Protein AF-W4VEK9-F1 (afdb_monomer_lite)

Radius of gyration: 17.85 Å; chains: 1; bounding box: 42×26×51 Å

Structure (mmCIF, N/CA/C/O backbone):
data_AF-W4VEK9-F1
#
_entry.id   AF-W4VEK9-F1
#
loop_
_atom_site.group_PDB
_atom_site.id
_atom_site.type_symbol
_atom_site.label_atom_id
_atom_site.label_alt_id
_atom_site.label_comp_id
_atom_site.label_asym_id
_atom_site.label_entity_id
_atom_site.label_seq_id
_atom_site.pdbx_PDB_ins_code
_atom_site.Cartn_x
_atom_site.Cartn_y
_atom_site.Cartn_z
_atom_site.occupancy
_atom_site.B_iso_or_equiv
_atom_site.auth_seq_id
_atom_site.auth_comp_id
_atom_site.auth_asym_id
_atom_site.auth_atom_id
_atom_site.pdbx_PDB_model_num
ATOM 1 N N . MET A 1 1 ? -4.826 -11.652 -4.656 1.00 59.34 1 MET A N 1
ATOM 2 C CA . MET A 1 1 ? -4.576 -12.427 -5.890 1.00 59.34 1 MET A CA 1
ATOM 3 C C . MET A 1 1 ? -4.702 -11.550 -7.127 1.00 59.34 1 MET A C 1
ATOM 5 O O . MET A 1 1 ? -3.671 -11.302 -7.725 1.00 59.34 1 MET A O 1
ATOM 9 N N . LEU A 1 2 ? -5.866 -10.954 -7.422 1.00 67.44 2 LEU A N 1
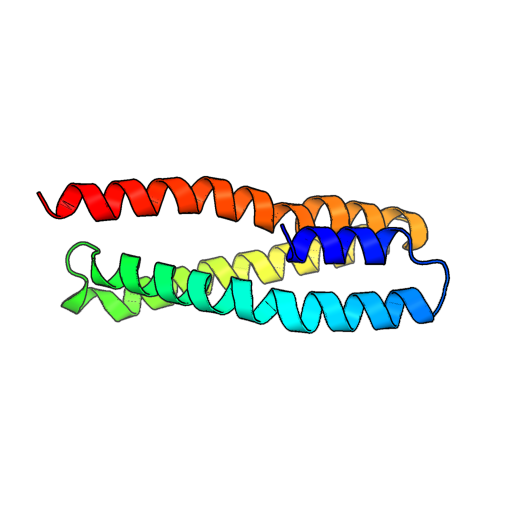ATOM 10 C CA . LEU A 1 2 ? -6.048 -10.050 -8.579 1.00 67.44 2 LEU A CA 1
ATOM 11 C C . LEU A 1 2 ? -5.032 -8.888 -8.661 1.00 67.44 2 LEU A C 1
ATOM 13 O O . LEU A 1 2 ? -4.458 -8.649 -9.716 1.00 67.44 2 LEU A O 1
ATOM 17 N N . LEU A 1 3 ? -4.740 -8.213 -7.541 1.00 65.69 3 LEU A N 1
ATOM 18 C CA . LEU A 1 3 ? -3.732 -7.140 -7.506 1.00 65.69 3 LEU A CA 1
ATOM 19 C C . LEU A 1 3 ? -2.313 -7.626 -7.835 1.00 65.69 3 LEU A C 1
ATOM 21 O O . LEU A 1 3 ? -1.573 -6.945 -8.535 1.00 65.69 3 LEU A O 1
ATOM 25 N N . TYR A 1 4 ? -1.942 -8.816 -7.357 1.00 71.44 4 TYR A N 1
ATOM 26 C CA . TYR A 1 4 ? -0.627 -9.397 -7.631 1.00 71.44 4 TYR A CA 1
ATOM 27 C C . TYR A 1 4 ? -0.517 -9.850 -9.094 1.00 71.44 4 TYR A C 1
ATOM 29 O O . TYR A 1 4 ? 0.529 -9.689 -9.712 1.00 71.44 4 TYR A O 1
ATOM 37 N N . THR A 1 5 ? -1.619 -10.319 -9.691 1.00 68.88 5 THR A N 1
ATOM 38 C CA . THR A 1 5 ? -1.702 -10.591 -11.133 1.00 68.88 5 THR A CA 1
ATOM 39 C C . THR A 1 5 ? -1.449 -9.332 -11.965 1.00 68.88 5 THR A C 1
ATOM 41 O O . THR A 1 5 ? -0.701 -9.396 -12.935 1.00 68.88 5 THR A O 1
ATOM 44 N N . GLY A 1 6 ? -1.991 -8.176 -11.564 1.00 68.62 6 GLY A N 1
ATOM 45 C CA . GLY A 1 6 ? -1.682 -6.893 -12.208 1.00 68.62 6 GLY A CA 1
ATOM 46 C C . GLY A 1 6 ? -0.186 -6.562 -12.162 1.00 68.62 6 GLY A C 1
ATOM 47 O O . GLY A 1 6 ? 0.410 -6.239 -13.185 1.00 68.62 6 GLY A O 1
ATOM 48 N N . VAL A 1 7 ? 0.452 -6.732 -11.002 1.00 72.31 7 VAL A N 1
ATOM 49 C CA . VAL A 1 7 ? 1.902 -6.523 -10.842 1.00 72.31 7 VAL A CA 1
ATOM 50 C C . VAL A 1 7 ? 2.720 -7.421 -11.778 1.00 72.31 7 VAL A C 1
ATOM 52 O O . VAL A 1 7 ? 3.668 -6.947 -12.401 1.00 72.31 7 VAL A O 1
ATOM 55 N N . LEU A 1 8 ? 2.338 -8.692 -11.933 1.00 72.75 8 LEU A N 1
ATOM 56 C CA . LEU A 1 8 ? 3.016 -9.614 -12.850 1.00 72.75 8 LEU A CA 1
ATOM 57 C C . LEU A 1 8 ? 2.900 -9.163 -14.314 1.00 72.75 8 LEU A C 1
ATOM 59 O O . LEU A 1 8 ? 3.897 -9.184 -15.028 1.00 72.75 8 LEU A O 1
ATOM 63 N N . ILE A 1 9 ? 1.723 -8.699 -14.748 1.00 67.12 9 ILE A N 1
ATOM 64 C CA . ILE A 1 9 ? 1.513 -8.185 -16.116 1.00 67.12 9 ILE A CA 1
ATOM 65 C C . ILE A 1 9 ? 2.417 -6.974 -16.395 1.00 67.12 9 ILE A C 1
ATOM 67 O O . ILE A 1 9 ? 2.978 -6.865 -17.482 1.00 67.12 9 ILE A O 1
ATOM 71 N N . PHE A 1 10 ? 2.600 -6.091 -15.409 1.00 69.88 10 PHE A N 1
ATOM 72 C CA . PHE A 1 10 ? 3.462 -4.914 -15.546 1.00 69.88 10 PHE A CA 1
ATOM 73 C C . PHE A 1 10 ? 4.947 -5.270 -15.679 1.00 69.88 10 PHE A C 1
ATOM 75 O O . PHE A 1 10 ? 5.673 -4.647 -16.448 1.00 69.88 10 PHE A O 1
ATOM 82 N N . VAL A 1 11 ? 5.411 -6.282 -14.944 1.00 69.94 11 VAL A N 1
ATOM 83 C CA . VAL A 1 11 ? 6.823 -6.697 -14.934 1.00 69.94 11 VAL A CA 1
ATOM 84 C C . VAL A 1 11 ? 7.279 -7.248 -16.290 1.00 69.94 11 VAL A C 1
ATOM 86 O O . VAL A 1 11 ? 8.415 -7.009 -16.689 1.00 69.94 11 VAL A O 1
ATOM 89 N N . PHE A 1 12 ? 6.398 -7.933 -17.021 1.00 66.69 12 PHE A N 1
ATOM 90 C CA . PHE A 1 12 ? 6.700 -8.505 -18.341 1.00 66.69 12 PHE A CA 1
ATOM 91 C C . PHE A 1 12 ? 6.328 -7.582 -19.512 1.00 66.69 12 PHE A C 1
ATOM 93 O O . PHE A 1 12 ? 6.221 -8.048 -20.649 1.00 66.69 12 PHE A O 1
ATOM 100 N N . GLN A 1 13 ? 6.109 -6.285 -19.261 1.00 64.88 13 GLN A N 1
ATOM 101 C CA . GLN A 1 13 ? 5.673 -5.360 -20.303 1.00 64.88 13 GLN A CA 1
ATOM 102 C C . GLN A 1 13 ? 6.671 -5.306 -21.472 1.00 64.88 13 GLN A C 1
ATOM 104 O O . GLN A 1 13 ? 7.839 -4.955 -21.323 1.00 64.88 13 GLN A O 1
ATOM 109 N N . THR A 1 14 ? 6.186 -5.645 -22.662 1.00 64.88 14 THR A N 1
ATOM 110 C CA . THR A 1 14 ? 6.943 -5.573 -23.926 1.00 64.88 14 THR A CA 1
ATOM 111 C C . THR A 1 14 ? 6.220 -4.736 -24.982 1.00 64.88 14 THR A C 1
ATOM 113 O O . THR A 1 14 ? 6.769 -4.468 -26.046 1.00 64.88 14 THR A O 1
ATOM 116 N N . SER A 1 15 ? 4.983 -4.306 -24.699 1.00 78.25 15 SER A N 1
ATOM 117 C CA . SER A 1 15 ? 4.107 -3.624 -25.652 1.00 78.25 15 SER A CA 1
ATOM 118 C C . SER A 1 15 ? 3.114 -2.692 -24.955 1.00 78.25 15 SER A C 1
ATOM 120 O O . SER A 1 15 ? 2.663 -2.960 -23.840 1.00 78.25 15 SER A O 1
ATOM 122 N N . TYR A 1 16 ? 2.715 -1.629 -25.654 1.00 82.81 16 TYR A N 1
ATOM 123 C CA . TYR A 1 16 ? 1.697 -0.666 -25.223 1.00 82.81 16 TYR A CA 1
ATOM 124 C C . TYR A 1 16 ? 0.369 -1.326 -24.807 1.00 82.81 16 TYR A C 1
ATOM 126 O O . TYR A 1 16 ? -0.260 -0.912 -23.836 1.00 82.81 16 TYR A O 1
ATOM 134 N N . TRP A 1 17 ? -0.034 -2.413 -25.471 1.00 87.19 17 TRP A N 1
ATOM 135 C CA . TRP A 1 17 ? -1.262 -3.136 -25.124 1.00 87.19 17 TRP A CA 1
ATOM 136 C C . TRP A 1 17 ? -1.222 -3.761 -23.722 1.00 87.19 17 TRP A C 1
ATOM 138 O O . TRP A 1 17 ? -2.248 -3.800 -23.042 1.00 87.19 17 TRP A O 1
ATOM 148 N N . MET A 1 18 ? -0.047 -4.196 -23.249 1.00 80.31 18 MET A N 1
ATOM 149 C CA . MET A 1 18 ? 0.105 -4.729 -21.888 1.00 80.31 18 MET A CA 1
ATOM 150 C C . MET A 1 18 ? -0.058 -3.636 -20.826 1.00 80.31 18 MET A C 1
ATOM 152 O O . MET A 1 18 ? -0.626 -3.908 -19.771 1.00 80.31 18 MET A O 1
ATOM 156 N N . LEU A 1 19 ? 0.361 -2.398 -21.114 1.00 81.56 19 LEU A N 1
ATOM 157 C CA . LEU A 1 19 ? 0.134 -1.245 -20.231 1.00 81.56 19 LEU A CA 1
ATOM 158 C C . LEU A 1 19 ? -1.361 -0.934 -20.081 1.00 81.56 19 LEU A C 1
ATOM 160 O O . LEU A 1 19 ? -1.831 -0.686 -18.969 1.00 81.56 19 LEU A O 1
ATOM 164 N N . LEU A 1 20 ? -2.124 -0.996 -21.178 1.00 88.06 20 LEU A N 1
ATOM 165 C CA . LEU A 1 20 ? -3.578 -0.813 -21.136 1.00 88.06 20 LEU A CA 1
ATOM 166 C C . LEU A 1 20 ? -4.264 -1.929 -20.340 1.00 88.06 20 LEU A C 1
ATOM 168 O O . LEU A 1 20 ? -5.073 -1.647 -19.454 1.00 88.06 20 LEU A O 1
ATOM 172 N N . ALA A 1 21 ? -3.902 -3.187 -20.603 1.00 86.38 21 ALA A N 1
ATOM 173 C CA . ALA A 1 21 ? -4.434 -4.332 -19.868 1.00 86.38 21 ALA A CA 1
ATOM 174 C C . ALA A 1 21 ? -4.119 -4.244 -18.364 1.00 86.38 21 ALA A C 1
ATOM 176 O O . ALA A 1 21 ? -5.000 -4.468 -17.533 1.00 86.38 21 ALA A O 1
ATOM 177 N N . TYR A 1 22 ? -2.893 -3.849 -18.008 1.00 83.88 22 TYR A N 1
ATOM 178 C CA . TYR A 1 22 ? -2.491 -3.578 -16.629 1.00 83.88 22 TYR A CA 1
ATOM 179 C C . TYR A 1 22 ? -3.388 -2.531 -15.958 1.00 83.88 22 TYR A C 1
ATOM 181 O O . TYR A 1 22 ? -3.904 -2.776 -14.865 1.00 83.88 22 TYR A O 1
ATOM 189 N N . GLY A 1 23 ? -3.610 -1.391 -16.621 1.00 86.69 23 GLY A N 1
ATOM 190 C CA . GLY A 1 23 ? -4.449 -0.312 -16.101 1.00 86.69 23 GLY A CA 1
ATOM 191 C C . GLY A 1 23 ? -5.881 -0.766 -15.819 1.00 86.69 23 GLY A C 1
ATOM 192 O O . GLY A 1 23 ? -6.417 -0.475 -14.750 1.00 86.69 23 GLY A O 1
ATOM 193 N N . VAL A 1 24 ? -6.473 -1.550 -16.726 1.00 91.00 24 VAL A N 1
ATOM 194 C CA . VAL A 1 24 ? -7.815 -2.128 -16.541 1.00 91.00 24 VAL A CA 1
ATOM 195 C C . VAL A 1 24 ? -7.841 -3.085 -15.347 1.00 91.00 24 VAL A C 1
ATOM 197 O O . VAL A 1 24 ? -8.685 -2.944 -14.461 1.00 91.00 24 VAL A O 1
ATOM 200 N N . VAL A 1 25 ? -6.899 -4.031 -15.281 1.00 88.31 25 VAL A N 1
ATOM 201 C CA . VAL A 1 25 ? -6.845 -5.033 -14.203 1.00 88.31 25 VAL A CA 1
ATOM 202 C C . VAL A 1 25 ? -6.680 -4.366 -12.839 1.00 88.31 25 VAL A C 1
ATOM 204 O O . VAL A 1 25 ? -7.423 -4.691 -11.913 1.00 88.31 25 VAL A O 1
ATOM 207 N N . ILE A 1 26 ? -5.749 -3.418 -12.701 1.00 85.31 26 ILE A N 1
ATOM 208 C CA . ILE A 1 26 ? -5.554 -2.700 -11.436 1.00 85.31 26 ILE A CA 1
ATOM 209 C C . ILE A 1 26 ? -6.742 -1.798 -11.112 1.00 85.31 26 ILE A C 1
ATOM 211 O O . ILE A 1 26 ? -7.153 -1.756 -9.952 1.00 85.31 26 ILE A O 1
ATOM 215 N N . GLY A 1 27 ? -7.324 -1.132 -12.110 1.00 89.50 27 GLY A N 1
ATOM 216 C CA . GLY A 1 27 ? -8.496 -0.277 -11.933 1.00 89.50 27 GLY A CA 1
ATOM 217 C C . GLY A 1 27 ? -9.672 -1.018 -11.296 1.00 89.50 27 GLY A C 1
ATOM 218 O O . GLY A 1 27 ? -10.294 -0.491 -10.377 1.00 89.50 27 GLY A O 1
ATOM 219 N N . PHE A 1 28 ? -9.924 -2.265 -11.703 1.00 89.38 28 PHE A N 1
ATOM 220 C CA . PHE A 1 28 ? -10.938 -3.112 -11.064 1.00 89.38 28 PHE A CA 1
ATOM 221 C C . PHE A 1 28 ? -10.462 -3.728 -9.744 1.00 89.38 28 PHE A C 1
ATOM 223 O O . PHE A 1 28 ? -11.213 -3.778 -8.768 1.00 89.38 28 PHE A O 1
ATOM 230 N N . ALA A 1 29 ? -9.219 -4.207 -9.686 1.00 86.31 29 ALA A N 1
ATOM 231 C CA . ALA A 1 29 ? -8.712 -4.922 -8.520 1.00 86.31 29 ALA A CA 1
ATOM 232 C C . ALA A 1 29 ? -8.523 -4.019 -7.288 1.00 86.31 29 ALA A C 1
ATOM 234 O O . ALA A 1 29 ? -8.685 -4.493 -6.161 1.00 86.31 29 ALA A O 1
ATOM 235 N N . TYR A 1 30 ? -8.185 -2.739 -7.475 1.00 85.00 30 TYR A N 1
ATOM 236 C CA . TYR A 1 30 ? -7.887 -1.829 -6.370 1.00 85.00 30 TYR A CA 1
ATOM 237 C C . TYR A 1 30 ? -9.108 -1.525 -5.489 1.00 85.00 30 TYR A C 1
ATOM 239 O O . TYR A 1 30 ? -9.013 -1.776 -4.286 1.00 85.00 30 TYR A O 1
ATOM 247 N N . PRO A 1 31 ? -10.270 -1.082 -6.011 1.00 89.19 31 PRO A N 1
ATOM 248 C CA . PRO A 1 31 ? -11.465 -0.877 -5.192 1.00 89.19 31 PRO A CA 1
ATOM 249 C C . PRO A 1 31 ? -11.931 -2.160 -4.496 1.00 89.19 31 PRO A C 1
ATOM 251 O O . PRO A 1 31 ? -12.234 -2.132 -3.305 1.00 89.19 31 PRO A O 1
ATOM 254 N N . LEU A 1 32 ? -11.913 -3.295 -5.208 1.00 86.94 32 LEU A N 1
ATOM 255 C CA . LEU A 1 32 ? -12.331 -4.596 -4.671 1.00 86.94 32 LEU A CA 1
ATOM 256 C C . LEU A 1 32 ? -11.493 -5.052 -3.473 1.00 86.94 32 LEU A C 1
ATOM 258 O O . LEU A 1 32 ? -11.989 -5.791 -2.631 1.00 86.94 32 LEU A O 1
ATOM 262 N N . PHE A 1 33 ? -10.232 -4.632 -3.387 1.00 83.06 33 PHE A N 1
ATOM 263 C CA . PHE A 1 33 ? -9.374 -4.932 -2.245 1.00 83.06 33 PHE A CA 1
ATOM 264 C C . PHE A 1 33 ? -9.415 -3.833 -1.179 1.00 83.06 33 PHE A C 1
ATOM 266 O O . PHE A 1 33 ? -9.568 -4.116 0.008 1.00 83.06 33 PHE A O 1
ATOM 273 N N . ASN A 1 34 ? -9.278 -2.574 -1.591 1.00 85.00 34 ASN A N 1
ATOM 274 C CA . ASN A 1 34 ? -9.089 -1.453 -0.679 1.00 85.00 34 ASN A CA 1
ATOM 275 C C . ASN A 1 34 ? -10.350 -1.165 0.147 1.00 85.00 34 ASN A C 1
ATOM 277 O O . ASN A 1 34 ? -10.250 -0.913 1.345 1.00 85.00 34 ASN A O 1
ATOM 281 N N . VAL A 1 35 ? -11.537 -1.261 -0.460 1.00 88.50 35 VAL A N 1
ATOM 282 C CA . VAL A 1 35 ? -12.813 -1.030 0.236 1.00 88.50 35 VAL A CA 1
ATOM 283 C C . VAL A 1 35 ? -13.019 -2.007 1.406 1.00 88.50 35 VAL A C 1
ATOM 285 O O . VAL A 1 35 ? -13.160 -1.532 2.537 1.00 88.50 35 VAL A O 1
ATOM 288 N N . PRO A 1 36 ? -12.984 -3.344 1.220 1.00 86.19 36 PRO A N 1
ATOM 289 C CA . PRO A 1 36 ? -13.163 -4.272 2.336 1.00 86.19 36 PRO A CA 1
ATOM 290 C C . PRO A 1 36 ? -12.013 -4.212 3.343 1.00 86.19 36 PRO A C 1
ATOM 292 O O . PRO A 1 36 ? -12.247 -4.382 4.536 1.00 86.19 36 PRO A O 1
ATOM 295 N N . PHE A 1 37 ? -10.782 -3.932 2.904 1.00 83.88 37 PHE A N 1
ATOM 296 C CA . PHE A 1 37 ? -9.642 -3.803 3.813 1.00 83.88 37 PHE A CA 1
ATOM 297 C C . PHE A 1 37 ? -9.804 -2.616 4.774 1.00 83.88 37 PHE A C 1
ATOM 299 O O . PHE A 1 37 ? -9.586 -2.739 5.984 1.00 83.88 37 PHE A O 1
ATOM 306 N N . ILE A 1 38 ? -10.240 -1.468 4.250 1.00 87.38 38 ILE A N 1
ATOM 307 C CA . ILE A 1 38 ? -10.531 -0.281 5.056 1.00 87.38 38 ILE A CA 1
ATOM 308 C C . ILE A 1 38 ? -11.723 -0.547 5.983 1.00 87.38 38 ILE A C 1
ATOM 310 O O . ILE A 1 38 ? -11.617 -0.261 7.176 1.00 87.38 38 ILE A O 1
ATOM 314 N N . SER A 1 39 ? -12.809 -1.134 5.466 1.00 89.56 39 SER A N 1
ATOM 315 C CA . SER A 1 39 ? -13.999 -1.476 6.261 1.00 89.56 39 SER A CA 1
ATOM 316 C C . SER A 1 39 ? -13.652 -2.383 7.438 1.00 89.56 39 SER A C 1
ATOM 318 O O . SER A 1 39 ? -13.958 -2.049 8.577 1.00 89.56 39 SER A O 1
ATOM 320 N N . LEU A 1 40 ? -12.919 -3.471 7.186 1.00 86.81 40 LEU A N 1
ATOM 321 C CA . LEU A 1 40 ? -12.504 -4.409 8.227 1.00 86.81 40 LEU A CA 1
ATOM 322 C C . LEU A 1 40 ? -11.666 -3.725 9.310 1.00 86.81 40 LEU A C 1
ATOM 324 O O . LEU A 1 40 ? -11.802 -4.029 10.492 1.00 86.81 40 LEU A O 1
ATOM 328 N N . THR A 1 41 ? -10.794 -2.794 8.920 1.00 87.75 41 THR A N 1
ATOM 329 C CA . THR A 1 41 ? -9.989 -2.052 9.894 1.00 87.75 41 THR A CA 1
ATOM 330 C C . THR A 1 41 ? -10.882 -1.206 10.804 1.00 87.75 41 THR A C 1
ATOM 332 O O . THR A 1 41 ? -10.663 -1.177 12.013 1.00 87.75 41 THR A O 1
ATOM 335 N N . TYR A 1 42 ? -11.912 -0.556 10.256 1.00 89.69 42 TYR A N 1
ATOM 336 C CA . TYR A 1 42 ? -12.883 0.184 11.066 1.00 89.69 42 TYR A CA 1
ATOM 337 C C . TYR A 1 42 ? -13.754 -0.730 11.934 1.00 89.69 42 TYR A C 1
ATOM 339 O O . TYR A 1 42 ? -14.018 -0.373 13.082 1.00 89.69 42 TYR A O 1
ATOM 347 N N . ASP A 1 43 ? -14.130 -1.915 11.448 1.00 88.81 43 ASP A N 1
ATOM 348 C CA . ASP A 1 43 ? -14.867 -2.909 12.237 1.00 88.81 43 ASP A CA 1
ATOM 349 C C . ASP A 1 43 ? -14.041 -3.411 13.432 1.00 88.81 43 ASP A C 1
ATOM 351 O O . ASP A 1 43 ? -14.574 -3.582 14.529 1.00 88.81 43 ASP A O 1
ATOM 355 N N . ILE A 1 44 ? -12.729 -3.602 13.249 1.00 85.94 44 ILE A N 1
ATOM 356 C CA . ILE A 1 44 ? -11.796 -3.955 14.331 1.00 85.94 44 ILE A CA 1
ATOM 357 C C . ILE A 1 44 ? -11.699 -2.816 15.350 1.00 85.94 44 ILE A C 1
ATOM 359 O O . ILE A 1 44 ? -11.781 -3.072 16.549 1.00 85.94 44 ILE A O 1
ATOM 363 N N . ILE A 1 45 ? -11.571 -1.566 14.893 1.00 88.69 45 ILE A N 1
ATOM 364 C CA . ILE A 1 45 ? -11.537 -0.393 15.782 1.00 88.69 45 ILE A CA 1
ATOM 365 C C . ILE A 1 45 ? -12.839 -0.291 16.586 1.00 88.69 45 ILE A C 1
ATOM 367 O O . ILE A 1 45 ? -12.790 -0.028 17.781 1.00 88.69 45 ILE A O 1
ATOM 371 N N . GLY A 1 46 ? -13.994 -0.551 15.967 1.00 86.56 46 GLY A N 1
ATOM 372 C CA . GLY A 1 46 ? -15.294 -0.531 16.645 1.00 86.56 46 GLY A CA 1
ATOM 373 C C . GLY A 1 46 ? -15.474 -1.619 17.711 1.00 86.56 46 GLY A C 1
ATOM 374 O O . GLY A 1 46 ? -16.312 -1.461 18.596 1.00 86.56 46 GLY A O 1
ATOM 375 N N . LYS A 1 47 ? -14.688 -2.699 17.647 1.00 85.69 47 LYS A N 1
ATOM 376 C CA . LYS A 1 47 ? -14.691 -3.815 18.610 1.00 85.69 47 LYS A CA 1
ATOM 377 C C . LYS A 1 47 ? -13.534 -3.754 19.612 1.00 85.69 47 LYS A C 1
ATOM 379 O O . LYS A 1 47 ? -13.426 -4.637 20.460 1.00 85.69 47 LYS A O 1
ATOM 384 N N . ALA A 1 48 ? -12.661 -2.753 19.509 1.00 85.31 48 ALA A N 1
ATOM 385 C CA . ALA A 1 48 ? -11.558 -2.567 20.439 1.00 85.31 48 ALA A CA 1
ATOM 386 C C . ALA A 1 48 ? -12.069 -2.184 21.839 1.00 85.31 48 ALA A C 1
ATOM 388 O O . ALA A 1 48 ? -13.164 -1.640 22.006 1.00 85.31 48 ALA A O 1
ATOM 389 N N . THR A 1 49 ? -11.266 -2.460 22.864 1.00 82.31 49 THR A N 1
ATOM 390 C CA . THR A 1 49 ? -11.573 -2.041 24.234 1.00 82.31 49 THR A CA 1
ATOM 391 C C . THR A 1 49 ? -11.738 -0.525 24.283 1.00 82.31 49 THR A C 1
ATOM 393 O O . THR A 1 49 ? -10.902 0.206 23.766 1.00 82.31 49 THR A O 1
ATOM 396 N N . ASP A 1 50 ? -12.827 -0.057 24.891 1.00 85.00 50 ASP A N 1
ATOM 397 C CA . ASP A 1 50 ? -13.146 1.372 24.998 1.00 85.00 50 ASP A CA 1
ATOM 398 C C . ASP A 1 50 ? -13.261 2.107 23.642 1.00 85.00 50 ASP A C 1
ATOM 400 O O . ASP A 1 50 ? -13.048 3.316 23.530 1.00 85.00 50 ASP A O 1
ATOM 404 N N . ALA A 1 51 ? -13.664 1.379 22.590 1.00 83.94 51 ALA A N 1
ATOM 405 C CA . ALA A 1 51 ? -13.830 1.900 21.230 1.00 83.94 51 ALA A CA 1
ATOM 406 C C . ALA A 1 51 ? -14.744 3.130 21.121 1.00 83.94 51 ALA A C 1
ATOM 408 O O . ALA A 1 51 ? -14.667 3.857 20.134 1.00 83.94 51 ALA A O 1
ATOM 409 N N . LYS A 1 52 ? -15.627 3.371 22.097 1.00 84.81 52 LYS A N 1
ATOM 410 C CA . LYS A 1 52 ? -16.501 4.550 22.111 1.00 84.81 52 LYS A CA 1
ATOM 411 C C . LYS A 1 52 ? -15.729 5.827 22.445 1.00 84.81 52 LYS A C 1
ATOM 413 O O . LYS A 1 52 ? -15.969 6.844 21.800 1.00 84.81 52 LYS A O 1
ATOM 418 N N . ASN A 1 53 ? -14.828 5.765 23.423 1.00 89.50 53 ASN A N 1
ATOM 419 C CA . ASN A 1 53 ? -14.075 6.926 23.891 1.00 89.50 53 ASN A CA 1
ATOM 420 C C . ASN A 1 53 ? -12.775 7.105 23.101 1.00 89.50 53 ASN A C 1
ATOM 422 O O . ASN A 1 53 ? -12.436 8.231 22.762 1.00 89.50 53 ASN A O 1
ATOM 426 N N . LEU A 1 54 ? -12.108 6.002 22.734 1.00 91.56 54 LEU A N 1
ATOM 427 C CA . LEU A 1 54 ? -10.789 6.015 22.087 1.00 91.56 54 LEU A CA 1
ATOM 428 C C . LEU A 1 54 ? -10.828 5.915 20.549 1.00 91.56 54 LEU A C 1
ATOM 430 O O . LEU A 1 54 ? -9.819 5.633 19.894 1.00 91.56 54 LEU A O 1
ATOM 434 N N . ARG A 1 55 ? -12.007 6.084 19.930 1.00 89.44 55 ARG A N 1
ATOM 435 C CA . ARG A 1 55 ? -12.182 5.912 18.474 1.00 89.44 55 ARG A CA 1
ATOM 436 C C . ARG A 1 55 ? -11.239 6.808 17.676 1.00 89.44 55 ARG A C 1
ATOM 438 O O . ARG A 1 55 ? -10.726 6.389 16.639 1.00 89.44 55 ARG A O 1
ATOM 445 N N . ILE A 1 56 ? -11.059 8.046 18.131 1.00 93.38 56 ILE A N 1
ATOM 446 C CA . ILE A 1 56 ? -10.276 9.063 17.429 1.00 93.38 56 ILE A CA 1
ATOM 447 C C . ILE A 1 56 ? -8.794 8.678 17.472 1.00 93.38 56 ILE A C 1
ATOM 449 O O . ILE A 1 56 ? -8.129 8.666 16.438 1.00 93.38 56 ILE A O 1
ATOM 453 N N . GLU A 1 57 ? -8.306 8.267 18.636 1.00 93.44 57 GLU A N 1
ATOM 454 C CA . GLU A 1 57 ? -6.939 7.829 18.894 1.00 93.44 57 GLU A CA 1
ATOM 455 C C . GLU A 1 57 ? -6.589 6.620 18.025 1.00 93.44 57 GLU A C 1
ATOM 457 O O . GLU A 1 57 ? -5.563 6.623 17.342 1.00 93.44 57 GLU A O 1
ATOM 462 N N . TYR A 1 58 ? -7.470 5.619 17.954 1.00 93.00 58 TYR A N 1
ATOM 463 C CA . TYR A 1 58 ? -7.256 4.458 17.088 1.00 93.00 58 TYR A CA 1
ATOM 464 C C . TYR A 1 58 ? -7.197 4.822 15.599 1.00 93.00 58 TYR A C 1
ATOM 466 O O . TYR A 1 58 ? -6.366 4.279 14.864 1.00 93.00 58 TYR A O 1
ATOM 474 N N . ILE A 1 59 ? -8.041 5.754 15.140 1.00 93.12 59 ILE A N 1
ATOM 475 C CA . ILE A 1 59 ? -8.011 6.233 13.750 1.00 93.12 59 ILE A CA 1
ATOM 476 C C . ILE A 1 59 ? -6.705 6.981 13.466 1.00 93.12 59 ILE A C 1
ATOM 478 O O . ILE A 1 59 ? -6.092 6.744 12.423 1.00 93.12 59 ILE A O 1
ATOM 482 N N . ILE A 1 60 ? -6.256 7.831 14.392 1.00 95.38 60 ILE A N 1
ATOM 483 C CA . ILE A 1 60 ? -4.989 8.560 14.270 1.00 95.38 60 ILE A CA 1
ATOM 484 C C . ILE A 1 60 ? -3.830 7.569 14.150 1.00 95.38 60 ILE A C 1
ATOM 486 O O . ILE A 1 60 ? -3.048 7.662 13.205 1.00 95.38 60 ILE A O 1
ATOM 490 N N . ILE A 1 61 ? -3.740 6.584 15.047 1.00 93.75 61 ILE A N 1
ATOM 491 C CA . ILE A 1 61 ? -2.669 5.576 15.028 1.00 93.75 61 ILE A CA 1
ATOM 492 C C . ILE A 1 61 ? -2.659 4.815 13.696 1.00 93.75 61 ILE A C 1
ATOM 494 O O . ILE A 1 61 ? -1.606 4.672 13.072 1.00 93.75 61 ILE A O 1
ATOM 498 N N . ARG A 1 62 ? -3.828 4.374 13.212 1.00 92.12 62 ARG A N 1
ATOM 499 C CA . ARG A 1 62 ? -3.963 3.733 11.895 1.00 92.12 62 ARG A CA 1
ATOM 500 C C . ARG A 1 62 ? -3.394 4.616 10.779 1.00 92.12 62 ARG A C 1
ATOM 502 O O . ARG A 1 62 ? -2.672 4.117 9.916 1.00 92.12 62 ARG A O 1
ATOM 509 N N . GLU A 1 63 ? -3.715 5.905 10.791 1.00 94.50 63 GLU A N 1
ATOM 510 C CA . GLU A 1 63 ? -3.263 6.855 9.773 1.00 94.50 63 GLU A CA 1
ATOM 511 C C . GLU A 1 63 ? -1.746 7.094 9.844 1.00 94.50 63 GLU A C 1
ATOM 513 O O . GLU A 1 63 ? -1.085 7.160 8.804 1.00 94.50 63 GLU A O 1
ATOM 518 N N . TRP A 1 64 ? -1.159 7.115 11.045 1.00 96.50 64 TRP A N 1
ATOM 519 C CA . TRP A 1 64 ? 0.296 7.145 11.226 1.00 96.50 64 TRP A CA 1
ATOM 520 C C . TRP A 1 64 ? 0.975 5.933 10.591 1.00 96.50 64 TRP A C 1
ATOM 522 O O . TRP A 1 64 ? 1.893 6.106 9.790 1.00 96.50 64 TRP A O 1
ATOM 532 N N . PHE A 1 65 ? 0.510 4.713 10.874 1.00 92.19 65 PHE A N 1
ATOM 533 C CA . PHE A 1 65 ? 1.100 3.500 10.294 1.00 92.19 65 PHE A CA 1
ATOM 534 C C . PHE A 1 65 ? 0.999 3.470 8.762 1.00 92.19 65 PHE A C 1
ATOM 536 O O . PHE A 1 65 ? 1.966 3.101 8.092 1.00 92.19 65 PHE A O 1
ATOM 543 N N . ILE A 1 66 ? -0.136 3.895 8.194 1.00 91.25 66 ILE A N 1
ATOM 544 C CA . ILE A 1 66 ? -0.317 3.964 6.735 1.00 91.25 66 ILE A CA 1
ATOM 545 C C . ILE A 1 66 ? 0.647 4.978 6.114 1.00 91.25 66 ILE A C 1
ATOM 547 O O . ILE A 1 66 ? 1.288 4.678 5.102 1.00 91.25 66 ILE A O 1
ATOM 551 N N . ASN A 1 67 ? 0.776 6.165 6.705 1.00 95.25 67 ASN A N 1
ATOM 552 C CA . ASN A 1 67 ? 1.646 7.202 6.159 1.00 95.25 67 ASN A CA 1
ATOM 553 C C . ASN A 1 67 ? 3.129 6.870 6.336 1.00 95.25 67 ASN A C 1
ATOM 555 O O . ASN A 1 67 ? 3.895 7.080 5.398 1.00 95.25 67 ASN A O 1
ATOM 559 N N . ILE A 1 68 ? 3.526 6.250 7.450 1.00 96.56 68 ILE A N 1
ATOM 560 C CA . ILE A 1 68 ? 4.879 5.701 7.620 1.00 96.56 68 ILE A CA 1
ATOM 561 C C . ILE A 1 68 ? 5.168 4.682 6.516 1.00 96.56 68 ILE A C 1
ATOM 563 O O . ILE A 1 68 ? 6.168 4.817 5.819 1.00 96.56 68 ILE A O 1
ATOM 567 N N . GLY A 1 69 ? 4.266 3.723 6.282 1.00 91.69 69 GLY A N 1
ATOM 568 C CA . GLY A 1 69 ? 4.429 2.735 5.214 1.00 91.69 69 GLY A CA 1
ATOM 569 C C . GLY A 1 69 ? 4.595 3.372 3.828 1.00 91.69 69 GLY A C 1
ATOM 570 O O . GLY A 1 69 ? 5.467 2.960 3.062 1.00 91.69 69 GLY A O 1
ATOM 571 N N . ARG A 1 70 ? 3.814 4.416 3.519 1.00 93.62 70 ARG A N 1
ATOM 572 C CA . ARG A 1 70 ? 3.933 5.180 2.263 1.00 93.62 70 ARG A CA 1
ATOM 573 C C . ARG A 1 70 ? 5.279 5.887 2.146 1.00 93.62 70 ARG A C 1
ATOM 575 O O . ARG A 1 70 ? 5.938 5.751 1.119 1.00 93.62 70 ARG A O 1
ATOM 582 N N . VAL A 1 71 ? 5.698 6.606 3.188 1.00 96.50 71 VAL A N 1
ATOM 583 C CA . VAL A 1 71 ? 6.989 7.307 3.212 1.00 96.50 71 VAL A CA 1
ATOM 584 C C . VAL A 1 71 ? 8.132 6.308 3.053 1.00 96.50 71 VAL A C 1
ATOM 586 O O . VAL A 1 71 ? 8.986 6.497 2.191 1.00 96.50 71 VAL A O 1
ATOM 589 N N . THR A 1 72 ? 8.120 5.204 3.802 1.00 95.19 72 THR A N 1
ATOM 590 C CA . THR A 1 72 ? 9.130 4.146 3.696 1.00 95.19 72 THR A CA 1
ATOM 591 C C . THR A 1 72 ? 9.178 3.548 2.289 1.00 95.19 72 THR A C 1
ATOM 593 O O . THR A 1 72 ? 10.265 3.416 1.731 1.00 95.19 72 THR A O 1
ATOM 596 N N . ALA A 1 73 ? 8.031 3.236 1.676 1.00 91.88 73 ALA A N 1
ATOM 597 C CA . ALA A 1 73 ? 7.986 2.690 0.319 1.00 91.88 73 ALA A CA 1
ATOM 598 C C . ALA A 1 73 ? 8.544 3.671 -0.727 1.00 91.88 73 ALA A C 1
ATOM 600 O O . ALA A 1 73 ? 9.330 3.268 -1.585 1.00 91.88 73 ALA A O 1
ATOM 601 N N . ILE A 1 74 ? 8.185 4.957 -0.633 1.00 94.06 74 ILE A N 1
ATOM 602 C CA . ILE A 1 74 ? 8.688 6.008 -1.531 1.00 94.06 74 ILE A CA 1
ATOM 603 C C . ILE A 1 74 ? 10.198 6.191 -1.355 1.00 94.06 74 ILE A C 1
ATOM 605 O O . ILE A 1 74 ? 10.923 6.259 -2.345 1.00 94.06 74 ILE A O 1
ATOM 609 N N . LEU A 1 75 ? 10.694 6.222 -0.115 1.00 96.94 75 LEU A N 1
ATOM 610 C CA . LEU A 1 75 ? 12.127 6.340 0.160 1.00 96.94 75 LEU A CA 1
ATOM 611 C C . LEU A 1 75 ? 12.906 5.148 -0.399 1.00 96.94 75 LEU A C 1
ATOM 613 O O . LEU A 1 75 ? 13.914 5.350 -1.074 1.00 96.94 75 LEU A O 1
ATOM 617 N N . ILE A 1 76 ? 12.424 3.921 -0.178 1.00 94.94 76 ILE A N 1
ATOM 618 C CA . ILE A 1 76 ? 13.033 2.711 -0.747 1.00 94.94 76 ILE A CA 1
ATOM 619 C C . ILE A 1 76 ? 13.062 2.804 -2.274 1.00 94.94 76 ILE A C 1
ATOM 621 O O . ILE A 1 76 ? 14.103 2.542 -2.872 1.00 94.94 76 ILE A O 1
ATOM 625 N N . PHE A 1 77 ? 11.957 3.216 -2.901 1.00 93.50 77 PHE A N 1
ATOM 626 C CA . PHE A 1 77 ? 11.877 3.378 -4.351 1.00 93.50 77 PHE A CA 1
ATOM 627 C C . PHE A 1 77 ? 12.897 4.396 -4.879 1.00 93.50 77 PHE A C 1
ATOM 629 O O . PHE A 1 77 ? 13.668 4.072 -5.783 1.00 93.50 77 PHE A O 1
ATOM 636 N N . ILE A 1 78 ? 12.952 5.594 -4.287 1.00 95.38 78 ILE A N 1
ATOM 637 C CA . ILE A 1 78 ? 13.878 6.661 -4.695 1.00 95.38 78 ILE A CA 1
ATOM 638 C C . ILE A 1 78 ? 15.329 6.200 -4.538 1.00 95.38 78 ILE A C 1
ATOM 640 O O . ILE A 1 78 ? 16.120 6.324 -5.474 1.00 95.38 78 ILE A O 1
ATOM 644 N N . ILE A 1 79 ? 15.680 5.633 -3.380 1.00 96.25 79 ILE A N 1
ATOM 645 C CA . ILE A 1 79 ? 17.041 5.156 -3.112 1.00 96.25 79 ILE A CA 1
ATOM 646 C C . ILE A 1 79 ? 17.424 4.071 -4.122 1.00 96.25 79 ILE A C 1
ATOM 648 O O . ILE A 1 79 ? 18.487 4.153 -4.734 1.00 96.25 79 ILE A O 1
ATOM 652 N N . ALA A 1 80 ? 16.555 3.089 -4.343 1.00 94.94 80 ALA A N 1
ATOM 653 C CA . ALA A 1 80 ? 16.826 1.965 -5.229 1.00 94.94 80 ALA A CA 1
ATOM 654 C C . ALA A 1 80 ? 17.016 2.399 -6.695 1.00 94.94 80 ALA A C 1
ATOM 656 O O . ALA A 1 80 ? 18.003 2.009 -7.320 1.00 94.94 80 ALA A O 1
ATOM 657 N N . VAL A 1 81 ? 16.136 3.258 -7.219 1.00 94.56 81 VAL A N 1
ATOM 658 C CA . VAL A 1 81 ? 16.224 3.779 -8.598 1.00 94.56 81 VAL A CA 1
ATOM 659 C C . VAL A 1 81 ? 17.402 4.745 -8.776 1.00 94.56 81 VAL A C 1
ATOM 661 O O . VAL A 1 81 ? 17.975 4.816 -9.857 1.00 94.56 81 VAL A O 1
ATOM 664 N N . SER A 1 82 ? 17.824 5.451 -7.721 1.00 95.12 82 SER A N 1
ATOM 665 C CA . SER A 1 82 ? 19.004 6.331 -7.785 1.00 95.12 82 SER A CA 1
ATOM 666 C C . SER A 1 82 ? 20.344 5.585 -7.845 1.00 95.12 82 SER 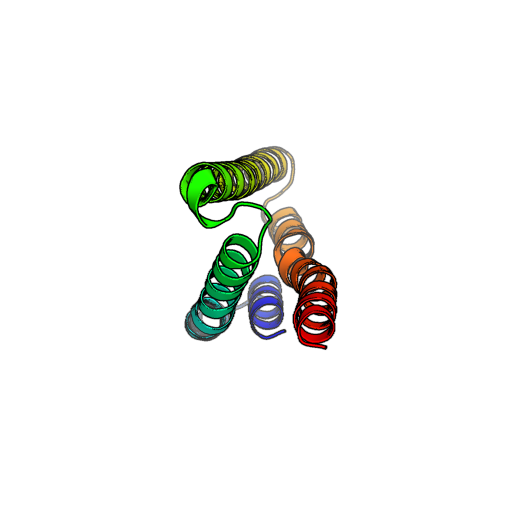A C 1
ATOM 668 O O . SER A 1 82 ? 21.358 6.180 -8.205 1.00 95.12 82 SER A O 1
ATOM 670 N N . ARG A 1 83 ? 20.378 4.303 -7.453 1.00 95.19 83 ARG A N 1
ATOM 671 C CA . ARG A 1 83 ? 21.616 3.509 -7.331 1.00 95.19 83 ARG A CA 1
ATOM 672 C C . ARG A 1 83 ? 21.723 2.376 -8.346 1.00 95.19 83 ARG A C 1
ATOM 674 O O . ARG A 1 83 ? 22.831 1.916 -8.606 1.00 95.19 83 ARG A O 1
ATOM 681 N N . ILE A 1 84 ? 20.600 1.893 -8.872 1.00 94.56 84 ILE A N 1
ATOM 682 C CA . ILE A 1 84 ? 20.526 0.718 -9.744 1.00 94.56 84 ILE A CA 1
ATOM 683 C C . ILE A 1 84 ? 19.721 1.088 -10.987 1.00 94.56 84 ILE A C 1
ATOM 685 O O . ILE A 1 84 ? 18.766 1.854 -10.904 1.00 94.56 84 ILE A O 1
ATOM 689 N N . ASP A 1 85 ? 20.094 0.509 -12.130 1.00 91.50 85 ASP A N 1
ATOM 690 C CA . ASP A 1 85 ? 19.374 0.675 -13.391 1.00 91.50 85 ASP A CA 1
ATOM 691 C C . ASP A 1 85 ? 17.853 0.431 -13.208 1.00 91.50 85 ASP A C 1
ATOM 693 O O . ASP A 1 85 ? 17.458 -0.669 -12.782 1.00 91.50 85 ASP A O 1
ATOM 697 N N . PRO A 1 86 ? 17.001 1.425 -13.544 1.00 86.44 86 PRO A N 1
ATOM 698 C CA . PRO A 1 86 ? 15.543 1.332 -13.475 1.00 86.44 86 PRO A CA 1
ATOM 699 C C . PRO A 1 86 ? 14.973 0.064 -14.117 1.00 86.44 86 PRO A C 1
ATOM 701 O O . PRO A 1 86 ? 14.043 -0.533 -13.569 1.00 86.44 86 PRO A O 1
ATOM 704 N N . VAL A 1 87 ? 15.555 -0.385 -15.235 1.00 85.88 87 VAL A N 1
ATOM 705 C CA . VAL A 1 87 ? 15.093 -1.559 -15.995 1.00 85.88 87 VAL A CA 1
ATOM 706 C C . VAL A 1 87 ? 15.160 -2.832 -15.152 1.00 85.88 87 VAL A C 1
ATOM 708 O O . VAL A 1 87 ? 14.314 -3.713 -15.289 1.00 85.88 87 VAL A O 1
ATOM 711 N N . LYS A 1 88 ? 16.137 -2.928 -14.245 1.00 87.44 88 LYS A N 1
ATOM 712 C CA . LYS A 1 88 ? 16.309 -4.090 -13.362 1.00 87.44 88 LYS A CA 1
ATOM 713 C C . LYS A 1 88 ? 15.597 -3.906 -12.029 1.00 87.44 88 LYS A C 1
ATOM 715 O O . LYS A 1 88 ? 14.975 -4.843 -11.531 1.00 87.44 88 LYS A O 1
ATOM 720 N N . ILE A 1 89 ? 15.694 -2.719 -11.434 1.00 91.12 89 ILE A N 1
ATOM 721 C CA . ILE A 1 89 ? 15.261 -2.519 -10.049 1.00 91.12 89 ILE A CA 1
ATOM 722 C C . ILE A 1 89 ? 13.749 -2.331 -9.911 1.00 91.12 89 ILE A C 1
ATOM 724 O O . ILE A 1 89 ? 13.177 -2.803 -8.930 1.00 91.12 89 ILE A O 1
ATOM 728 N N . ILE A 1 90 ? 13.079 -1.719 -10.895 1.00 88.50 90 ILE A N 1
ATOM 729 C CA . ILE A 1 90 ? 11.623 -1.509 -10.856 1.00 88.50 90 ILE A CA 1
ATOM 730 C C . ILE A 1 90 ? 10.870 -2.850 -10.796 1.00 88.50 90 ILE A C 1
ATOM 732 O O . ILE A 1 90 ? 10.050 -3.008 -9.889 1.00 88.50 90 ILE A O 1
ATOM 736 N N . PRO A 1 91 ? 11.161 -3.851 -11.655 1.00 86.56 91 PRO A N 1
ATOM 737 C CA . PRO A 1 91 ? 10.560 -5.177 -11.532 1.00 86.56 91 PRO A CA 1
ATOM 738 C C . PRO A 1 91 ? 10.755 -5.827 -10.161 1.00 86.56 91 PRO A C 1
ATOM 740 O O . PRO A 1 91 ? 9.811 -6.368 -9.589 1.00 86.56 91 PRO A O 1
ATOM 743 N N . ILE A 1 92 ? 11.966 -5.743 -9.604 1.00 88.50 92 ILE A N 1
ATOM 744 C CA . ILE A 1 92 ? 12.298 -6.332 -8.301 1.00 88.50 92 ILE A CA 1
ATOM 745 C C . ILE A 1 92 ? 11.486 -5.660 -7.188 1.00 88.50 92 ILE A C 1
ATOM 747 O O . ILE A 1 92 ? 10.877 -6.345 -6.364 1.00 88.50 92 ILE A O 1
ATOM 751 N N . LEU A 1 93 ? 11.428 -4.327 -7.175 1.00 89.25 93 LEU A N 1
ATOM 752 C CA . LEU A 1 93 ? 10.634 -3.572 -6.202 1.00 89.25 93 LEU A CA 1
ATOM 753 C C . LEU A 1 93 ? 9.146 -3.898 -6.317 1.00 89.25 93 LEU A C 1
ATOM 755 O O . LEU A 1 93 ? 8.479 -4.094 -5.307 1.00 89.25 93 LEU A O 1
ATOM 759 N N . LEU A 1 94 ? 8.625 -4.008 -7.536 1.00 84.38 94 LEU A N 1
ATOM 760 C CA . LEU A 1 94 ? 7.227 -4.347 -7.771 1.00 84.38 94 LEU A CA 1
ATOM 761 C C . LEU A 1 94 ? 6.884 -5.767 -7.312 1.00 84.38 94 LEU A C 1
ATOM 763 O O . LEU A 1 94 ? 5.878 -5.948 -6.631 1.00 84.38 94 LEU A O 1
ATOM 767 N N . LEU A 1 95 ? 7.719 -6.765 -7.606 1.00 83.25 95 LEU A N 1
ATOM 768 C CA . LEU A 1 95 ? 7.483 -8.147 -7.171 1.00 83.25 95 LEU A CA 1
ATOM 769 C C . LEU A 1 95 ? 7.569 -8.302 -5.648 1.00 83.25 95 LEU A C 1
ATOM 771 O O . LEU A 1 95 ? 6.767 -9.031 -5.060 1.00 83.25 95 LEU A O 1
ATOM 775 N N . THR A 1 96 ? 8.513 -7.605 -5.012 1.00 84.50 96 THR A N 1
ATOM 776 C CA . THR A 1 96 ? 8.717 -7.661 -3.558 1.00 84.50 96 THR A CA 1
ATOM 777 C C . THR A 1 96 ? 7.676 -6.841 -2.794 1.00 84.50 96 THR A C 1
ATOM 779 O O . THR A 1 96 ? 6.919 -7.398 -1.998 1.00 84.50 96 THR A O 1
ATOM 782 N N . ILE A 1 97 ? 7.568 -5.538 -3.066 1.00 83.38 97 ILE A N 1
ATOM 783 C CA . ILE A 1 97 ? 6.646 -4.622 -2.375 1.00 83.38 97 ILE A CA 1
ATOM 784 C C . ILE A 1 97 ? 5.196 -4.897 -2.793 1.00 83.38 97 ILE A C 1
ATOM 786 O O . ILE A 1 97 ? 4.304 -4.940 -1.945 1.00 83.38 97 ILE A O 1
ATOM 790 N N . GLY A 1 98 ? 4.940 -5.165 -4.077 1.00 74.88 98 GLY A N 1
ATOM 791 C CA . GLY A 1 98 ? 3.609 -5.542 -4.572 1.00 74.88 98 GLY A CA 1
ATOM 792 C C . GLY A 1 98 ? 3.120 -6.890 -4.029 1.00 74.88 98 GLY A C 1
ATOM 793 O O . GLY A 1 98 ? 1.910 -7.088 -3.858 1.00 74.88 98 GLY A O 1
ATOM 794 N N . GLY A 1 99 ? 4.050 -7.779 -3.658 1.00 73.62 99 GLY A N 1
ATOM 795 C CA . GLY A 1 99 ? 3.791 -9.004 -2.897 1.00 73.62 99 GLY A CA 1
ATOM 796 C C . GLY A 1 99 ? 3.295 -8.759 -1.467 1.00 73.62 99 GLY A C 1
ATOM 797 O O . GLY A 1 99 ? 2.691 -9.652 -0.870 1.00 73.62 99 GLY A O 1
ATOM 798 N N . GLY A 1 100 ? 3.437 -7.540 -0.934 1.00 73.88 100 GLY A N 1
ATOM 799 C CA . GLY A 1 100 ? 2.914 -7.145 0.377 1.00 73.88 100 GLY A CA 1
ATOM 800 C C . GLY A 1 100 ? 1.404 -7.361 0.533 1.00 73.88 100 GLY A C 1
ATOM 801 O O . GLY A 1 100 ? 0.935 -7.667 1.627 1.00 73.88 100 GLY A O 1
ATOM 802 N N . ASN A 1 101 ? 0.637 -7.329 -0.563 1.00 71.06 101 ASN A N 1
ATOM 803 C CA . ASN A 1 101 ? -0.794 -7.660 -0.544 1.00 71.06 101 ASN A CA 1
ATOM 804 C C . ASN A 1 101 ? -1.068 -9.124 -0.137 1.00 71.06 101 ASN A C 1
ATOM 806 O O . ASN A 1 101 ? -2.109 -9.422 0.452 1.00 71.06 101 ASN A O 1
ATOM 810 N N . LEU A 1 102 ? -0.144 -10.046 -0.428 1.00 72.69 102 LEU A N 1
ATOM 811 C CA . LEU A 1 102 ? -0.240 -11.449 -0.008 1.00 72.69 102 LEU A CA 1
ATOM 812 C C . LEU A 1 102 ? 0.044 -11.596 1.491 1.00 72.69 102 LEU A C 1
ATOM 814 O O . LEU A 1 102 ? -0.650 -12.344 2.181 1.00 72.69 102 LEU A O 1
ATOM 818 N N . LEU A 1 103 ? 1.012 -10.834 2.008 1.00 74.62 103 LEU A N 1
ATOM 819 C CA . LEU A 1 103 ? 1.292 -10.767 3.443 1.00 74.62 103 LEU A CA 1
ATOM 820 C C . LEU A 1 103 ? 0.104 -10.169 4.206 1.00 74.62 103 LEU A C 1
ATOM 822 O O . LEU A 1 103 ? -0.313 -10.732 5.216 1.00 74.62 103 LEU A O 1
ATOM 826 N N . ALA A 1 104 ? -0.508 -9.099 3.692 1.00 74.62 104 ALA A N 1
ATOM 827 C CA . ALA A 1 104 ? -1.706 -8.504 4.285 1.00 74.62 104 ALA A CA 1
ATOM 828 C C . ALA A 1 104 ? -2.845 -9.529 4.431 1.00 74.62 104 ALA A C 1
ATOM 830 O O . ALA A 1 104 ? -3.456 -9.624 5.495 1.00 74.62 104 ALA A O 1
ATOM 831 N N . TYR A 1 105 ? -3.078 -10.364 3.410 1.00 73.81 105 TYR A N 1
ATOM 832 C CA . TYR A 1 105 ? -4.056 -11.455 3.486 1.00 73.81 105 TYR A CA 1
ATOM 833 C C . TYR A 1 105 ? -3.741 -12.460 4.609 1.00 73.81 105 TYR A C 1
ATOM 835 O O . TYR A 1 105 ? -4.643 -12.877 5.339 1.00 73.81 105 TYR A O 1
ATOM 843 N N . TYR A 1 106 ? -2.467 -12.825 4.789 1.00 75.31 106 TYR A N 1
ATOM 844 C CA . TYR A 1 106 ? -2.048 -13.745 5.850 1.00 75.31 106 TYR A CA 1
ATOM 845 C C . TYR A 1 106 ? -2.361 -13.213 7.258 1.00 75.31 106 TYR A C 1
ATOM 847 O O . TYR A 1 106 ? -2.792 -13.985 8.118 1.00 75.31 106 TYR A O 1
ATOM 855 N N . PHE A 1 107 ? -2.193 -11.911 7.497 1.00 73.38 107 PHE A N 1
ATOM 856 C CA . PHE A 1 107 ? -2.531 -11.290 8.783 1.00 73.38 107 PH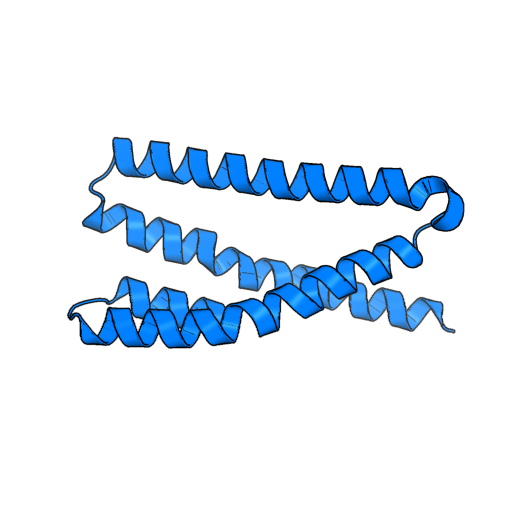E A CA 1
ATOM 857 C C . PHE A 1 107 ? -4.045 -11.113 8.962 1.00 73.38 107 PHE A C 1
ATOM 859 O O . PHE A 1 107 ? -4.583 -11.444 10.019 1.00 73.38 107 PHE A O 1
ATOM 866 N N . VAL A 1 108 ? -4.750 -10.679 7.914 1.00 73.06 108 VAL A N 1
ATOM 867 C CA . VAL A 1 108 ? -6.204 -10.449 7.939 1.00 73.06 108 VAL A CA 1
ATOM 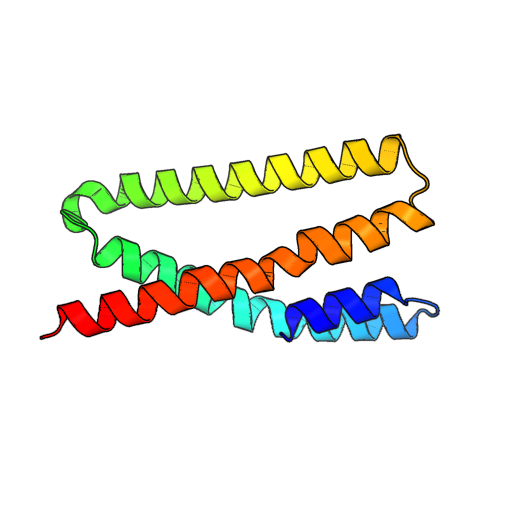868 C C . VAL A 1 108 ? -7.004 -11.740 8.149 1.00 73.06 108 VAL A C 1
ATOM 870 O O . VAL A 1 108 ? -8.013 -11.739 8.852 1.00 73.06 108 VAL A O 1
ATOM 873 N N . ARG A 1 109 ? -6.564 -12.889 7.621 1.00 70.25 109 ARG A N 1
ATOM 874 C CA . ARG A 1 109 ? -7.305 -14.149 7.837 1.00 70.25 109 ARG A CA 1
ATOM 875 C C . ARG A 1 109 ? -7.411 -14.531 9.323 1.00 70.25 109 ARG A C 1
ATOM 877 O O . ARG A 1 109 ? -8.369 -15.191 9.714 1.00 70.25 109 ARG A O 1
ATOM 884 N N . LYS A 1 110 ? -6.432 -14.137 10.150 1.00 62.12 110 LYS A N 1
ATOM 885 C CA . LYS A 1 110 ? -6.435 -14.424 11.593 1.00 62.12 110 LYS A CA 1
ATOM 886 C C . LYS A 1 110 ? -7.404 -13.525 12.361 1.00 62.12 110 LYS A C 1
ATOM 888 O O . LYS A 1 110 ? -7.965 -13.979 13.354 1.00 62.12 110 LYS A O 1
ATOM 893 N N . THR A 1 111 ? -7.637 -12.290 11.912 1.00 60.34 111 THR A N 1
ATOM 894 C CA . THR A 1 111 ? -8.555 -11.371 12.603 1.00 60.34 111 THR A CA 1
ATOM 895 C C . THR A 1 111 ? -10.016 -11.777 12.423 1.00 60.34 111 THR A C 1
ATOM 897 O O . THR A 1 111 ? -10.766 -11.724 13.392 1.00 60.34 111 THR A O 1
ATOM 900 N N . ASN A 1 112 ? -10.411 -12.302 11.257 1.00 56.94 112 ASN A N 1
ATOM 901 C CA . ASN A 1 112 ? -11.769 -12.837 11.058 1.00 56.94 112 ASN A CA 1
ATOM 902 C C . ASN A 1 112 ? -12.116 -13.995 12.016 1.00 56.94 112 ASN A C 1
ATOM 904 O O . ASN A 1 112 ? -13.249 -14.078 12.487 1.00 56.94 112 ASN A O 1
ATOM 908 N N . LEU A 1 113 ? -11.150 -14.861 12.353 1.00 55.38 113 LEU A N 1
ATOM 909 C CA . LEU A 1 113 ? -11.358 -15.958 13.312 1.00 55.38 113 LEU A CA 1
ATOM 910 C C . LEU A 1 113 ? -11.547 -15.451 14.751 1.00 55.38 113 LEU A C 1
ATOM 9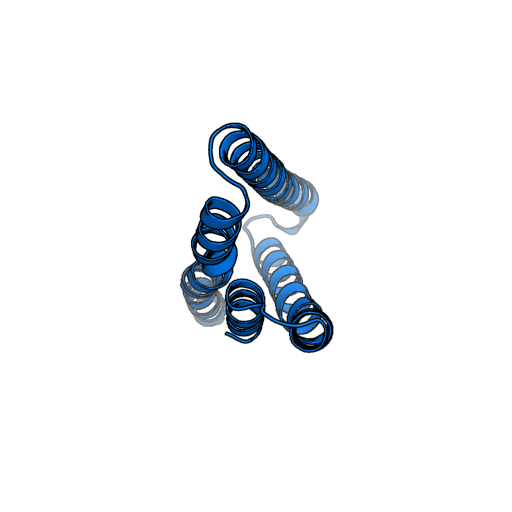12 O O . LEU A 1 113 ? -12.405 -15.956 15.473 1.00 55.38 113 LEU A O 1
ATOM 916 N N . LEU A 1 114 ? -10.788 -14.427 15.157 1.00 54.41 114 LEU A N 1
ATOM 917 C CA . LEU A 1 114 ? -10.924 -13.802 16.479 1.00 54.41 114 LEU A CA 1
ATOM 918 C C . LEU A 1 114 ? -12.259 -13.059 16.628 1.00 54.41 114 LEU A C 1
ATOM 920 O O . LEU A 1 114 ? -12.906 -13.159 17.668 1.00 54.41 114 LEU A O 1
ATOM 924 N N . ILE A 1 115 ? -12.709 -12.373 15.574 1.00 55.91 115 ILE A N 1
ATOM 925 C CA . ILE A 1 115 ? -13.985 -11.647 15.570 1.00 55.91 115 ILE A CA 1
ATOM 926 C C . ILE A 1 115 ? -15.185 -12.601 15.715 1.00 55.91 115 ILE A C 1
ATOM 928 O O . ILE A 1 115 ? -16.152 -12.253 16.391 1.00 55.91 115 ILE A O 1
ATOM 932 N N . TYR A 1 116 ? -15.132 -13.796 15.117 1.00 54.59 116 TYR A N 1
ATOM 933 C CA . TYR A 1 116 ? -16.218 -14.781 15.211 1.00 54.59 116 TYR A CA 1
ATOM 934 C C . TYR A 1 116 ? -16.249 -15.507 16.569 1.00 54.59 116 TYR A C 1
ATOM 936 O O . TYR A 1 116 ? -17.318 -15.870 17.054 1.00 54.59 116 TYR A O 1
ATOM 944 N N . SER A 1 117 ? -15.092 -15.680 17.219 1.00 53.22 117 SER A N 1
ATOM 945 C CA . SER A 1 117 ? -14.998 -16.335 18.533 1.00 53.22 117 SER A CA 1
ATOM 946 C C . SER A 1 117 ? -15.516 -15.480 19.695 1.00 53.22 117 SER A C 1
ATOM 948 O O . SER A 1 117 ? -15.858 -16.043 20.725 1.00 53.22 117 SER A O 1
ATOM 950 N N . SER A 1 118 ? -15.577 -14.152 19.551 1.00 52.03 118 SER A N 1
ATOM 951 C CA . SER A 1 118 ? -16.063 -13.233 20.598 1.00 52.03 118 SER A CA 1
ATOM 952 C C . SER A 1 118 ? -17.597 -13.109 20.654 1.00 52.03 118 SER A C 1
ATOM 954 O O . SER A 1 118 ? -18.113 -12.356 21.476 1.00 52.03 118 SER A O 1
ATOM 956 N N . HIS A 1 119 ? -18.318 -13.796 19.760 1.00 50.69 119 HIS A N 1
ATOM 957 C CA . HIS A 1 119 ? -19.787 -13.830 19.698 1.00 50.69 119 HIS A CA 1
ATOM 958 C C . HIS A 1 119 ? -20.402 -15.125 20.271 1.00 50.69 119 HIS A C 1
ATOM 960 O O . HIS A 1 119 ? -21.606 -15.341 20.122 1.00 50.69 119 HIS A O 1
ATOM 966 N N . LYS A 1 120 ? -19.597 -15.974 20.919 1.00 40.41 120 LYS A N 1
ATOM 967 C CA . LYS A 1 120 ? -20.051 -17.029 21.838 1.00 40.41 120 LYS A CA 1
ATOM 968 C C . LYS A 1 120 ? -19.683 -16.637 23.259 1.00 40.41 120 LYS A C 1
ATOM 970 O O . LYS A 1 120 ? -20.482 -16.980 24.153 1.00 40.41 120 LYS A O 1
#

pLDDT: mean 81.95, std 12.48, range [40.41, 96.94]

Sequence (120 aa):
MLLYTGVLIFVFQTSYWMLLAYGVVIGFAYPLFNVPFISLTYDIIGKATDAKNLRIEYIIIREWFINIGRVTAILIFIIAVSRIDPVKIIPILLLTIGGGNLLAYYFVRKTNLLIYSSHK

Secondary structure (DSSP, 8-state):
-HHHHHHHHHHT--SHHHHHHHHHHHHHHHHHHHHHHHHHHHHHHHTSTTTTTSHHHHHHHHHHHHHHHHHHHHHHHHHHHHHS-HHHHHHHHHHHHHTHHHHHHHHHHHHHHHHHHTT-

Organism: NCBI:txid1298598

InterPro domains:
  IPR036259 MFS transporter superfamily [SSF103473] (5-111)

Foldseek 3Di:
DLLLVLLVLVLPDPDPVS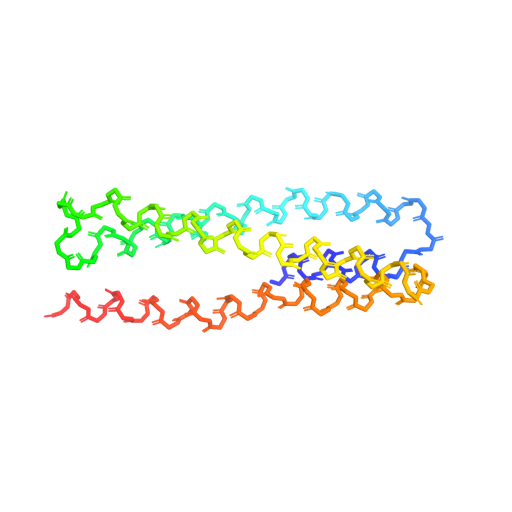VVVSCVSCVVVVCVQVVVLVVVLLVVCCVDVVSVPCVVVSVVVVVVVVVVVVVVLVVCVVVQVVPDPCNPRVSVSSNVVSCVSVVVVVVVVVVVVVVVVVVD